Protein AF-A0A821MNT3-F1 (afdb_monomer)

Solvent-accessible surface area (backbone atoms only — not comparable to full-atom values): 6706 Å² total; per-residue (Å²): 140,71,98,73,73,57,66,66,57,50,53,52,23,52,52,40,39,50,49,23,50,52,48,40,51,52,44,51,54,49,43,52,55,51,53,55,55,41,69,76,42,65,96,55,47,67,69,54,51,50,45,45,52,48,25,43,53,24,40,48,51,22,25,53,23,41,37,53,42,30,74,51,79,59,78,89,49,51,69,61,38,53,51,27,50,52,48,25,53,54,24,43,53,50,20,52,52,36,47,53,50,52,50,62,65,47,47,71,73,51,61,84,49,85,71,61,65,62,65,56,60,78,74,107

Structure (mmCIF, N/CA/C/O backbone):
data_AF-A0A821MNT3-F1
#
_entry.id   AF-A0A821MNT3-F1
#
loop_
_atom_site.group_PDB
_atom_site.id
_atom_site.type_symbol
_atom_site.label_atom_id
_atom_site.label_alt_id
_atom_site.label_comp_id
_atom_site.label_asym_id
_atom_site.label_entity_id
_atom_site.label_seq_id
_atom_site.pdbx_PDB_ins_code
_atom_site.Cartn_x
_atom_site.Cartn_y
_atom_site.Cartn_z
_atom_site.occupancy
_atom_site.B_iso_or_equiv
_atom_site.auth_seq_id
_atom_site.auth_comp_id
_atom_site.auth_asym_id
_atom_site.auth_atom_id
_atom_site.pdbx_PDB_model_num
ATOM 1 N N . ARG A 1 1 ? 20.744 -7.584 -32.710 1.00 45.66 1 ARG A N 1
ATOM 2 C CA . ARG A 1 1 ? 19.318 -7.765 -33.072 1.00 45.66 1 ARG A CA 1
ATOM 3 C C . ARG A 1 1 ? 18.940 -9.194 -32.710 1.00 45.66 1 ARG A C 1
ATOM 5 O O . ARG A 1 1 ? 19.188 -10.084 -33.505 1.00 45.66 1 ARG A O 1
ATOM 12 N N . SER A 1 2 ? 18.429 -9.410 -31.502 1.00 42.59 2 SER A N 1
ATOM 13 C CA . SER A 1 2 ? 17.846 -10.679 -31.058 1.00 42.59 2 SER A CA 1
ATOM 14 C C . SER A 1 2 ? 16.357 -10.440 -30.857 1.00 42.59 2 SER A C 1
ATOM 16 O O . SER A 1 2 ? 15.916 -9.949 -29.827 1.00 42.59 2 SER A O 1
ATOM 18 N N . SER A 1 3 ? 15.563 -10.756 -31.873 1.00 49.53 3 SER A N 1
ATOM 19 C CA . SER A 1 3 ? 14.098 -10.682 -31.828 1.00 49.53 3 SER A CA 1
ATOM 20 C C . SER A 1 3 ? 13.469 -11.761 -30.919 1.00 49.53 3 SER A C 1
ATOM 22 O O . SER A 1 3 ? 12.325 -12.146 -31.136 1.00 49.53 3 SER A O 1
ATOM 24 N N . THR A 1 4 ? 14.214 -12.269 -29.931 1.00 51.06 4 THR A N 1
ATOM 25 C CA . THR A 1 4 ? 13.851 -13.408 -29.070 1.00 51.06 4 THR A CA 1
ATOM 26 C C . THR A 1 4 ? 13.715 -13.009 -27.592 1.00 51.06 4 THR A C 1
ATOM 28 O O . THR A 1 4 ? 13.149 -13.771 -26.822 1.00 51.06 4 THR A O 1
ATOM 31 N N . ASP A 1 5 ? 14.117 -11.792 -27.199 1.00 55.50 5 ASP A N 1
ATOM 32 C CA . ASP A 1 5 ? 14.096 -11.322 -25.794 1.00 55.50 5 ASP A CA 1
ATOM 33 C C . ASP A 1 5 ? 12.699 -10.858 -25.307 1.00 55.50 5 ASP A C 1
ATOM 35 O O . ASP A 1 5 ? 12.517 -10.375 -24.189 1.00 55.50 5 ASP A O 1
ATOM 39 N N . SER A 1 6 ? 11.687 -10.927 -26.176 1.00 64.81 6 SER A N 1
ATOM 40 C CA . SER A 1 6 ? 10.428 -10.191 -26.001 1.00 64.81 6 SER A CA 1
ATOM 41 C C . SER A 1 6 ? 9.233 -10.936 -25.377 1.00 64.81 6 SER A C 1
ATOM 43 O O . SER A 1 6 ? 8.430 -10.246 -24.743 1.00 64.81 6 SER A O 1
ATOM 45 N N . PRO A 1 7 ? 9.037 -12.270 -25.488 1.00 68.19 7 PRO A N 1
ATOM 46 C CA . PRO A 1 7 ? 7.824 -12.879 -24.935 1.00 68.19 7 PRO A CA 1
ATOM 47 C C . PRO A 1 7 ? 7.856 -12.946 -23.401 1.00 68.19 7 PRO A C 1
ATOM 49 O O . PRO A 1 7 ? 6.874 -12.597 -22.748 1.00 68.19 7 PRO A O 1
ATOM 52 N N . GLU A 1 8 ? 8.992 -13.323 -22.813 1.00 76.00 8 GLU A N 1
ATOM 53 C CA . GLU A 1 8 ? 9.134 -13.495 -21.361 1.00 76.00 8 GLU A CA 1
ATOM 54 C C . GLU A 1 8 ? 8.992 -12.176 -20.589 1.00 76.00 8 GLU A C 1
ATOM 56 O O . GLU A 1 8 ? 8.273 -12.111 -19.591 1.00 76.00 8 GLU A O 1
ATOM 61 N N . SER A 1 9 ? 9.584 -11.095 -21.104 1.00 77.25 9 SER A N 1
ATOM 62 C CA . SER A 1 9 ? 9.507 -9.765 -20.495 1.00 77.25 9 SER A CA 1
ATOM 63 C C . SER A 1 9 ? 8.080 -9.202 -20.511 1.00 77.25 9 SER A C 1
ATOM 65 O O . SER A 1 9 ? 7.665 -8.529 -19.565 1.00 77.25 9 SER A O 1
ATOM 67 N N . CYS A 1 10 ? 7.299 -9.499 -21.557 1.00 81.56 10 CYS A N 1
ATOM 68 C CA . CYS A 1 10 ? 5.903 -9.072 -21.659 1.00 81.56 10 CYS A CA 1
ATOM 69 C C . CYS A 1 10 ? 5.004 -9.830 -20.671 1.00 81.56 10 CYS A C 1
ATOM 71 O O . CYS A 1 10 ? 4.214 -9.212 -19.957 1.00 81.56 10 CYS A O 1
ATOM 73 N N . ILE A 1 11 ? 5.170 -11.152 -20.571 1.00 86.88 11 ILE A N 1
ATOM 74 C CA . ILE A 1 11 ? 4.423 -11.992 -19.623 1.00 86.88 11 ILE A CA 1
ATOM 75 C C . ILE A 1 11 ? 4.749 -11.586 -18.182 1.00 86.88 11 ILE A C 1
ATOM 77 O O . ILE A 1 11 ? 3.842 -11.405 -17.370 1.00 86.88 11 ILE A O 1
ATOM 81 N N . TYR A 1 12 ? 6.029 -11.360 -17.874 1.00 85.50 12 TYR A N 1
ATOM 82 C CA . TYR A 1 12 ? 6.456 -10.842 -16.576 1.00 85.50 12 TYR A CA 1
ATOM 83 C C . TYR A 1 12 ? 5.756 -9.519 -16.244 1.00 85.50 12 TYR A C 1
ATOM 85 O O . TYR A 1 12 ? 5.194 -9.359 -15.158 1.00 85.50 12 TYR A O 1
ATOM 93 N N . SER A 1 13 ? 5.720 -8.594 -17.207 1.00 88.50 13 SER A N 1
ATOM 94 C CA . SER A 1 13 ? 5.071 -7.301 -17.022 1.00 88.50 13 SER A CA 1
ATOM 95 C C . SER A 1 13 ? 3.565 -7.433 -16.740 1.00 88.50 13 SER A C 1
ATOM 97 O O . SER A 1 13 ? 3.001 -6.785 -15.850 1.00 88.50 13 SER A O 1
ATOM 99 N N . GLN A 1 14 ? 2.884 -8.322 -17.463 1.00 91.44 14 GLN A N 1
ATOM 100 C CA . GLN A 1 14 ? 1.460 -8.585 -17.255 1.00 91.44 14 GLN A CA 1
ATOM 101 C C . GLN A 1 14 ? 1.180 -9.150 -15.860 1.00 91.44 14 GLN A C 1
ATOM 103 O O . GLN A 1 14 ? 0.266 -8.672 -15.186 1.00 91.44 14 GLN A O 1
ATOM 108 N N . ILE A 1 15 ? 1.990 -10.104 -15.394 1.00 93.25 15 ILE A N 1
ATOM 109 C CA . ILE A 1 15 ? 1.834 -10.711 -14.065 1.00 93.25 15 ILE A CA 1
ATOM 110 C C . ILE A 1 15 ? 1.996 -9.657 -12.965 1.00 93.25 15 ILE A C 1
ATOM 112 O O . ILE A 1 15 ? 1.161 -9.588 -12.064 1.00 93.25 15 ILE A O 1
ATOM 116 N N . ILE A 1 16 ? 3.019 -8.800 -13.037 1.00 92.25 16 ILE A N 1
ATOM 117 C CA . ILE A 1 16 ? 3.244 -7.765 -12.016 1.00 92.25 16 ILE A CA 1
ATOM 118 C C . ILE A 1 16 ? 2.159 -6.683 -12.057 1.00 92.25 16 ILE A C 1
ATOM 120 O O . ILE A 1 16 ? 1.720 -6.220 -11.005 1.00 92.25 16 ILE A O 1
ATOM 124 N N . ASN A 1 17 ? 1.672 -6.299 -13.241 1.00 93.12 17 ASN A N 1
ATOM 125 C CA . ASN A 1 17 ? 0.551 -5.359 -13.345 1.00 93.12 17 ASN A CA 1
ATOM 126 C C . ASN A 1 17 ? -0.736 -5.951 -12.749 1.00 93.12 17 ASN A C 1
ATOM 128 O O . ASN A 1 17 ? -1.446 -5.264 -12.014 1.00 93.12 17 ASN A O 1
ATOM 132 N N . PHE A 1 18 ? -1.009 -7.235 -12.992 1.00 95.25 18 PHE A N 1
ATOM 133 C CA . PHE A 1 18 ? -2.133 -7.926 -12.366 1.00 95.25 18 PHE A CA 1
ATOM 134 C C . PHE A 1 18 ? -1.964 -8.023 -10.843 1.00 95.25 18 PHE A C 1
ATOM 136 O O . PHE A 1 18 ? -2.895 -7.724 -10.097 1.00 95.25 18 PHE A O 1
ATOM 143 N N . ALA A 1 19 ? -0.763 -8.353 -10.361 1.00 93.94 19 ALA A N 1
ATOM 144 C CA . ALA A 1 19 ? -0.452 -8.383 -8.934 1.00 93.94 19 ALA A CA 1
ATOM 145 C C . ALA A 1 19 ? -0.629 -7.005 -8.273 1.00 93.94 19 ALA A C 1
ATOM 147 O O . ALA A 1 19 ? -1.217 -6.914 -7.198 1.00 93.94 19 ALA A O 1
ATOM 148 N N . SER A 1 20 ? -0.195 -5.929 -8.934 1.00 93.88 20 SER A N 1
ATOM 149 C CA . SER A 1 20 ? -0.405 -4.549 -8.481 1.00 93.88 20 SER A CA 1
ATOM 150 C C . SER A 1 20 ? -1.896 -4.206 -8.363 1.00 93.88 20 SER A C 1
ATOM 152 O O . SER A 1 20 ? -2.328 -3.622 -7.365 1.00 93.88 20 SER A O 1
ATOM 154 N N . PHE A 1 21 ? -2.713 -4.639 -9.324 1.00 93.94 21 PHE A N 1
ATOM 155 C CA . PHE A 1 21 ? -4.161 -4.449 -9.270 1.00 93.94 21 PHE A CA 1
ATOM 156 C C . PHE A 1 21 ? -4.814 -5.219 -8.110 1.00 93.94 21 PHE A C 1
ATOM 158 O O . PHE A 1 21 ? -5.621 -4.661 -7.363 1.00 93.94 21 PHE A O 1
ATOM 165 N N . VAL A 1 22 ? -4.428 -6.481 -7.901 1.00 94.75 22 VAL A N 1
ATOM 166 C CA . VAL A 1 22 ? -4.904 -7.291 -6.767 1.00 94.75 22 VAL A CA 1
ATOM 167 C C . VAL A 1 22 ? -4.473 -6.679 -5.431 1.00 94.75 22 VAL A C 1
ATOM 169 O O . VAL A 1 22 ? -5.271 -6.619 -4.490 1.00 94.75 22 VAL A O 1
ATOM 172 N N . LEU A 1 23 ? -3.242 -6.169 -5.346 1.00 93.12 23 LEU A N 1
ATOM 173 C CA . LEU A 1 23 ? -2.731 -5.461 -4.176 1.00 93.12 23 LEU A CA 1
ATOM 174 C C . LEU A 1 23 ? -3.589 -4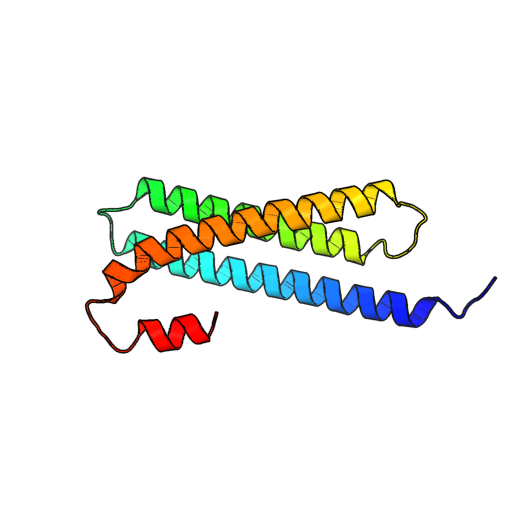.224 -3.872 1.00 93.12 23 LEU A C 1
ATOM 176 O O . LEU A 1 23 ? -4.053 -4.064 -2.742 1.00 93.12 23 LEU A O 1
ATOM 180 N N . PHE A 1 24 ? -3.883 -3.402 -4.884 1.00 93.50 24 PHE A N 1
ATOM 181 C CA . PHE A 1 24 ? -4.760 -2.236 -4.750 1.00 93.50 24 PHE A CA 1
ATOM 182 C C . PHE A 1 24 ? -6.153 -2.611 -4.219 1.00 93.50 24 PHE A C 1
ATOM 184 O O . PHE A 1 24 ? -6.635 -1.998 -3.262 1.00 93.50 24 PHE A O 1
ATOM 191 N N . ILE A 1 25 ? -6.781 -3.652 -4.779 1.00 94.38 25 ILE A N 1
ATOM 192 C CA . ILE A 1 25 ? -8.083 -4.151 -4.306 1.00 94.38 25 ILE A CA 1
ATOM 193 C C . ILE A 1 25 ? -7.997 -4.595 -2.842 1.00 94.38 25 ILE A C 1
ATOM 195 O O . ILE A 1 25 ? -8.860 -4.250 -2.032 1.00 94.38 25 ILE A O 1
ATOM 199 N N . THR A 1 26 ? -6.949 -5.333 -2.485 1.00 92.81 26 THR A N 1
ATOM 200 C CA . THR A 1 26 ? -6.749 -5.857 -1.128 1.00 92.81 26 THR A CA 1
ATOM 201 C C . THR A 1 26 ? -6.642 -4.721 -0.110 1.00 92.81 26 THR A C 1
ATOM 203 O O . THR A 1 26 ? -7.334 -4.731 0.913 1.00 92.81 26 THR A O 1
ATOM 206 N N . ILE A 1 27 ? -5.849 -3.693 -0.420 1.00 92.12 27 ILE A N 1
ATOM 207 C CA . ILE A 1 27 ? -5.695 -2.492 0.411 1.00 92.12 27 ILE A CA 1
ATOM 208 C C . ILE A 1 27 ? -7.021 -1.731 0.526 1.00 92.12 27 ILE A C 1
ATOM 210 O O . ILE A 1 27 ? -7.395 -1.314 1.625 1.00 92.12 27 ILE A O 1
ATOM 214 N N . TYR A 1 28 ? -7.770 -1.587 -0.571 1.00 92.81 28 TYR A N 1
ATOM 215 C CA . TYR A 1 28 ? -9.075 -0.922 -0.566 1.00 92.81 28 TYR A CA 1
ATOM 216 C C . TYR A 1 28 ? -10.087 -1.630 0.344 1.00 92.81 28 TYR A C 1
ATOM 218 O O . TYR A 1 28 ? -10.747 -0.992 1.172 1.00 92.81 28 TYR A O 1
ATOM 226 N N . ILE A 1 29 ? -10.187 -2.958 0.237 1.00 92.69 29 ILE A N 1
ATOM 227 C CA . ILE A 1 29 ? -11.075 -3.764 1.083 1.00 92.69 29 ILE A CA 1
ATOM 228 C C . ILE A 1 29 ? -10.683 -3.603 2.555 1.00 92.69 29 ILE A C 1
ATOM 230 O O . ILE A 1 29 ? -11.552 -3.372 3.400 1.00 92.69 29 ILE A O 1
ATOM 234 N N . ARG A 1 30 ? -9.385 -3.665 2.873 1.00 89.81 30 ARG A N 1
ATOM 235 C CA . ARG A 1 30 ? -8.882 -3.487 4.244 1.00 89.81 30 ARG A CA 1
ATOM 236 C C . ARG A 1 30 ? -9.201 -2.104 4.795 1.00 89.81 30 ARG A C 1
ATOM 238 O O . ARG A 1 30 ? -9.743 -2.010 5.896 1.00 89.81 30 ARG A O 1
ATOM 245 N N . TYR A 1 31 ? -8.965 -1.052 4.015 1.00 90.69 31 TYR A N 1
ATOM 246 C CA . TYR A 1 31 ? -9.299 0.322 4.389 1.00 90.69 31 TYR A CA 1
ATOM 247 C C . TYR A 1 31 ? -10.789 0.482 4.725 1.00 90.69 31 TYR A C 1
ATOM 249 O O . TYR A 1 31 ? -11.147 1.109 5.730 1.00 90.69 31 TYR A O 1
ATOM 257 N N . ARG A 1 32 ? -11.674 -0.120 3.918 1.00 90.06 32 ARG A N 1
ATOM 258 C CA . ARG A 1 32 ? -13.129 -0.110 4.143 1.00 90.06 32 ARG A CA 1
ATOM 259 C C . ARG A 1 32 ? -13.511 -0.855 5.421 1.00 90.06 32 ARG A C 1
ATOM 261 O O . ARG A 1 32 ? -14.263 -0.310 6.227 1.00 90.06 32 ARG A O 1
ATOM 268 N N . GLN A 1 33 ? -12.966 -2.053 5.633 1.00 89.38 33 GLN A N 1
ATOM 269 C CA . GLN A 1 33 ? -13.215 -2.857 6.836 1.00 89.38 33 GLN A CA 1
ATOM 270 C C . GLN A 1 33 ? -12.784 -2.120 8.113 1.00 89.38 33 GLN A C 1
ATOM 272 O O . GLN A 1 33 ? -13.527 -2.077 9.093 1.00 89.38 33 GLN A O 1
ATOM 277 N N . LEU A 1 34 ? -11.610 -1.487 8.085 1.00 87.19 34 LEU A N 1
ATOM 278 C CA . LEU A 1 34 ? -11.085 -0.678 9.186 1.00 87.19 34 LEU A CA 1
ATOM 279 C C . LEU A 1 34 ? -11.949 0.552 9.459 1.00 87.19 34 LEU A C 1
ATOM 281 O O . LEU A 1 34 ? -12.275 0.835 10.609 1.00 87.19 34 LEU A O 1
ATOM 285 N N . SER A 1 35 ? -12.381 1.249 8.408 1.00 88.88 35 SER A N 1
ATOM 286 C CA . SER A 1 35 ? -13.251 2.424 8.537 1.00 88.88 35 SER A CA 1
ATOM 287 C C . SER A 1 35 ? -14.592 2.076 9.189 1.00 88.88 35 SER A C 1
ATOM 289 O O . SER A 1 35 ? -15.080 2.818 10.040 1.00 88.88 35 SER A O 1
ATOM 291 N N . GLN A 1 36 ? -15.174 0.924 8.836 1.00 87.88 36 GLN A N 1
ATOM 292 C CA . GLN A 1 36 ? -16.395 0.417 9.470 1.00 87.88 36 GLN A CA 1
ATOM 293 C C . GLN A 1 36 ? -16.171 0.075 10.949 1.00 87.88 36 GLN A C 1
ATOM 295 O O . GLN A 1 36 ? -16.997 0.422 11.792 1.00 87.88 36 GLN A O 1
ATOM 300 N N . LEU A 1 37 ? -15.038 -0.548 11.285 1.00 83.69 37 LEU A N 1
ATOM 301 C CA . LEU A 1 37 ? -14.705 -0.903 12.665 1.00 83.69 37 LEU A CA 1
ATOM 302 C C . LEU A 1 37 ? -14.490 0.332 13.556 1.00 83.69 37 LEU A C 1
ATOM 304 O O . LEU A 1 37 ? -14.981 0.360 14.686 1.00 83.69 37 LEU A O 1
ATOM 308 N N . ILE A 1 38 ? -13.798 1.356 13.042 1.00 83.94 38 ILE A N 1
ATOM 309 C CA . ILE A 1 38 ? -13.570 2.633 13.740 1.00 83.94 38 ILE A CA 1
ATOM 310 C C . ILE A 1 38 ? -14.900 3.360 13.963 1.00 83.94 38 ILE A C 1
ATOM 312 O O . ILE A 1 38 ? -15.140 3.876 15.052 1.00 83.94 38 ILE A O 1
ATOM 316 N N . ARG A 1 39 ? -15.799 3.360 12.967 1.00 83.81 39 ARG A N 1
ATOM 317 C CA . ARG A 1 39 ? -17.132 3.972 13.091 1.00 83.81 39 ARG A CA 1
ATOM 318 C C . ARG A 1 39 ? -17.958 3.350 14.219 1.00 83.81 39 ARG A C 1
ATOM 320 O O . ARG A 1 39 ? -18.682 4.070 14.898 1.00 83.81 39 ARG A O 1
ATOM 327 N N . ASN A 1 40 ? -17.826 2.044 14.434 1.00 82.12 40 ASN A N 1
ATOM 328 C CA . ASN A 1 40 ? -18.538 1.334 15.496 1.00 82.12 40 ASN A CA 1
ATOM 329 C C . ASN A 1 40 ? -17.919 1.549 16.893 1.00 82.12 40 ASN A C 1
ATOM 331 O O . ASN A 1 40 ? -18.558 1.215 17.885 1.00 82.12 40 ASN A O 1
ATOM 335 N N . ASN A 1 41 ? -16.702 2.103 16.988 1.00 75.50 41 ASN A N 1
ATOM 336 C CA . ASN A 1 41 ? -15.960 2.283 18.243 1.00 75.50 41 ASN A CA 1
ATOM 337 C C . ASN A 1 41 ? -15.391 3.717 18.353 1.00 75.50 41 ASN A C 1
ATOM 339 O O . ASN A 1 41 ? -14.195 3.943 18.134 1.00 75.50 41 ASN A O 1
ATOM 343 N N . PRO A 1 42 ? -16.226 4.714 18.705 1.00 68.56 42 PRO A N 1
ATOM 344 C CA . PRO A 1 42 ? -15.873 6.136 18.631 1.00 68.56 42 PRO A CA 1
ATOM 345 C C . PRO A 1 42 ? -14.807 6.591 19.641 1.00 68.56 42 PRO A C 1
ATOM 347 O O . PRO A 1 42 ? -14.192 7.638 19.441 1.00 68.56 42 PRO A O 1
ATOM 350 N N . THR A 1 43 ? -14.526 5.804 20.685 1.00 68.12 43 THR A N 1
ATOM 351 C CA . THR A 1 43 ? -13.519 6.107 21.726 1.00 68.12 43 THR A CA 1
ATOM 352 C C . THR A 1 43 ? -12.096 6.265 21.180 1.00 68.12 43 THR A C 1
ATOM 354 O O . THR A 1 43 ? -11.233 6.835 21.840 1.00 68.12 43 THR A O 1
ATOM 357 N N . CYS A 1 44 ? -11.856 5.812 19.949 1.00 63.84 44 CYS A N 1
ATOM 358 C CA . CYS A 1 44 ? -10.555 5.794 19.289 1.00 63.84 44 CYS A CA 1
ATOM 359 C C . CYS A 1 44 ? -10.485 6.705 18.034 1.00 63.84 44 CYS A C 1
ATOM 361 O O . CYS A 1 44 ? -9.488 6.729 17.323 1.00 63.84 44 CYS A O 1
ATOM 363 N N . GLY A 1 45 ? -11.518 7.496 17.726 1.00 67.88 45 GLY A N 1
ATOM 364 C CA . GLY A 1 45 ? -11.826 7.934 16.351 1.00 67.88 45 GLY A CA 1
ATOM 365 C C . GLY A 1 45 ? -10.730 8.623 15.510 1.00 67.88 45 GLY A C 1
ATOM 366 O O . GLY A 1 45 ? -10.539 8.257 14.351 1.00 67.88 45 GLY A O 1
ATOM 367 N N . LYS A 1 46 ? -10.000 9.624 16.032 1.00 77.12 46 LYS A N 1
ATOM 368 C CA . LYS A 1 46 ? -9.158 10.495 15.171 1.00 77.12 46 LYS A CA 1
ATOM 369 C C . LYS A 1 46 ? -7.820 9.885 14.743 1.00 77.12 46 LYS A C 1
ATOM 371 O O . LYS A 1 46 ? -7.529 9.851 13.550 1.00 77.12 46 LYS A O 1
ATOM 376 N N . LYS A 1 47 ? -7.009 9.396 15.689 1.00 80.62 47 LYS A N 1
ATOM 377 C CA . LYS A 1 47 ? -5.667 8.851 15.383 1.00 80.62 47 LYS A CA 1
ATOM 378 C C . LYS A 1 47 ? -5.751 7.621 14.472 1.00 80.62 47 LYS A C 1
ATOM 380 O O . LYS A 1 47 ? -4.969 7.475 13.545 1.00 80.62 47 LYS A O 1
ATOM 385 N N . TYR A 1 48 ? -6.768 6.793 14.680 1.00 83.69 48 TYR A N 1
ATOM 386 C CA . TYR A 1 48 ? -6.971 5.547 13.950 1.00 83.69 48 TYR A CA 1
ATOM 387 C C . TYR A 1 48 ? -7.418 5.804 12.512 1.00 83.69 48 TYR A C 1
ATOM 389 O O . TYR A 1 48 ? -6.948 5.143 11.590 1.00 83.69 48 TYR A O 1
ATOM 397 N N . SER A 1 49 ? -8.274 6.811 12.304 1.00 86.38 49 SER A N 1
ATOM 398 C CA . SER A 1 49 ? -8.663 7.238 10.960 1.00 86.38 49 SER A CA 1
ATOM 399 C C . SER A 1 49 ? -7.473 7.793 10.173 1.00 86.38 49 SER A C 1
ATOM 401 O O . SER A 1 49 ? -7.370 7.529 8.977 1.00 86.38 49 SER A O 1
ATOM 403 N N . GLN A 1 50 ? -6.564 8.525 10.830 1.00 89.44 50 GLN A N 1
ATOM 404 C CA . GLN A 1 50 ? -5.344 9.035 10.196 1.00 89.44 50 GLN A CA 1
ATOM 405 C C . GLN A 1 50 ? -4.389 7.899 9.813 1.00 89.44 50 GLN A C 1
ATOM 407 O O . GLN A 1 50 ? -3.933 7.857 8.675 1.00 89.44 50 GLN A O 1
ATOM 412 N N . THR A 1 51 ? -4.139 6.941 10.712 1.00 89.75 51 THR A N 1
ATOM 413 C CA . THR A 1 51 ? -3.292 5.775 10.406 1.00 89.75 51 THR A CA 1
ATOM 414 C C . THR A 1 51 ? -3.895 4.900 9.306 1.00 89.75 51 THR A C 1
ATOM 416 O O . THR A 1 51 ? -3.167 4.434 8.437 1.00 89.75 51 THR A O 1
ATOM 419 N N . ASN A 1 52 ? -5.220 4.714 9.285 1.00 91.25 52 ASN A N 1
ATOM 420 C CA . ASN A 1 52 ? -5.899 3.972 8.219 1.00 91.25 52 ASN A CA 1
ATOM 421 C C . ASN A 1 52 ? -5.772 4.674 6.855 1.00 91.25 52 ASN A C 1
ATOM 423 O O . ASN A 1 52 ? -5.525 4.030 5.838 1.00 91.25 52 ASN A O 1
ATOM 427 N N . PHE A 1 53 ? -5.903 6.002 6.827 1.00 92.12 53 PHE A N 1
ATOM 428 C CA . PHE A 1 53 ? -5.684 6.777 5.607 1.00 92.12 53 PHE A CA 1
ATOM 429 C C . PHE A 1 53 ? -4.222 6.714 5.142 1.00 92.12 53 PHE A C 1
ATOM 431 O O . PHE A 1 53 ? -3.969 6.545 3.952 1.00 92.12 53 PHE A O 1
ATOM 438 N N . LEU A 1 54 ? -3.264 6.775 6.072 1.00 93.50 54 LEU A N 1
ATOM 439 C CA . LEU A 1 54 ? -1.841 6.636 5.762 1.00 93.50 54 LEU A CA 1
ATOM 440 C C . LEU A 1 54 ? -1.517 5.247 5.192 1.00 93.50 54 LEU A C 1
ATOM 442 O O . LEU A 1 54 ? -0.841 5.159 4.173 1.00 93.50 54 LEU A O 1
ATOM 446 N N . PHE A 1 55 ? -2.063 4.180 5.785 1.00 93.31 55 PHE A N 1
ATOM 447 C CA . PHE A 1 55 ? -1.958 2.816 5.257 1.00 93.31 55 PHE A CA 1
ATOM 448 C C . PHE A 1 55 ? -2.463 2.730 3.810 1.00 93.31 55 PHE A C 1
ATOM 450 O O . PHE A 1 55 ? -1.769 2.203 2.941 1.00 93.31 55 PHE A O 1
ATOM 457 N N . PHE A 1 56 ? -3.642 3.296 3.538 1.00 93.38 56 PHE A N 1
ATOM 458 C CA . PHE A 1 56 ? -4.220 3.327 2.196 1.00 93.38 56 PHE A CA 1
ATOM 459 C C . PHE A 1 56 ? -3.327 4.082 1.204 1.00 93.38 56 PHE A C 1
ATOM 461 O O . PHE A 1 56 ? -3.058 3.585 0.113 1.00 93.38 56 PHE A O 1
ATOM 468 N N . PHE A 1 57 ? -2.814 5.249 1.598 1.00 95.00 57 PHE A N 1
ATOM 469 C CA . PHE A 1 57 ? -1.945 6.062 0.752 1.00 95.00 57 PHE A CA 1
ATOM 470 C C . PHE A 1 57 ? -0.607 5.371 0.445 1.00 95.00 57 PHE A C 1
ATOM 472 O O . PHE A 1 57 ? -0.196 5.307 -0.718 1.00 95.00 57 PHE A O 1
ATOM 479 N N . CYS A 1 58 ? 0.051 4.799 1.460 1.00 94.12 58 CYS A N 1
ATOM 480 C CA . CYS A 1 58 ? 1.271 4.011 1.280 1.00 94.12 58 CYS A CA 1
ATOM 481 C C . CYS A 1 58 ? 1.016 2.809 0.364 1.00 94.12 58 CYS A C 1
ATOM 483 O O . CYS A 1 58 ? 1.776 2.579 -0.572 1.00 94.12 58 CYS A O 1
ATOM 485 N N . GLY A 1 59 ? -0.091 2.097 0.573 1.00 93.06 59 GLY A N 1
ATOM 486 C CA . GLY A 1 59 ? -0.460 0.946 -0.238 1.00 93.06 59 GLY A CA 1
ATOM 487 C C . GLY A 1 59 ? -0.714 1.283 -1.715 1.00 93.06 59 GLY A C 1
ATOM 488 O O . GLY A 1 59 ? -0.218 0.581 -2.596 1.00 93.06 59 GLY A O 1
ATOM 489 N N . ILE A 1 60 ? -1.425 2.379 -2.010 1.00 94.69 60 ILE A N 1
ATOM 490 C CA . ILE A 1 60 ? -1.612 2.853 -3.395 1.00 94.69 60 ILE A CA 1
ATOM 491 C C . ILE A 1 60 ? -0.270 3.207 -4.030 1.00 94.69 60 ILE A C 1
ATOM 493 O O . ILE A 1 60 ? -0.014 2.842 -5.176 1.00 94.69 60 ILE A O 1
ATOM 497 N N . THR A 1 61 ? 0.591 3.899 -3.283 1.00 94.88 61 THR A N 1
ATOM 498 C CA . THR A 1 61 ? 1.915 4.311 -3.762 1.00 94.88 61 THR A CA 1
ATOM 499 C C . THR A 1 61 ? 2.776 3.097 -4.123 1.00 94.88 61 THR A C 1
ATOM 501 O O . THR A 1 61 ? 3.450 3.102 -5.158 1.00 94.88 61 THR A O 1
ATOM 504 N N . THR A 1 62 ? 2.700 2.024 -3.329 1.00 94.88 62 THR A N 1
ATOM 505 C CA . THR A 1 62 ? 3.340 0.736 -3.628 1.00 94.88 62 THR A CA 1
ATOM 506 C C . THR A 1 62 ? 2.791 0.109 -4.908 1.00 94.88 62 THR A C 1
ATOM 508 O O . THR A 1 62 ? 3.572 -0.256 -5.786 1.00 94.88 62 THR A O 1
ATOM 511 N N . ALA A 1 63 ? 1.465 0.010 -5.054 1.00 94.25 63 ALA A N 1
ATOM 512 C CA . ALA A 1 63 ? 0.843 -0.575 -6.244 1.00 94.25 63 ALA A CA 1
ATOM 513 C C . ALA A 1 63 ? 1.219 0.203 -7.520 1.00 94.25 63 ALA A C 1
ATOM 515 O O . ALA A 1 63 ? 1.632 -0.385 -8.524 1.00 94.25 63 ALA A O 1
ATOM 516 N N . PHE A 1 64 ? 1.165 1.534 -7.462 1.00 93.75 64 PHE A N 1
ATOM 517 C CA . PHE A 1 64 ? 1.552 2.397 -8.574 1.00 93.75 64 PHE A CA 1
ATOM 518 C C . PHE A 1 64 ? 3.022 2.202 -8.967 1.00 93.75 64 PHE A C 1
ATOM 520 O O . PHE A 1 64 ? 3.340 2.019 -10.142 1.00 93.75 64 PHE A O 1
ATOM 527 N N . SER A 1 65 ? 3.917 2.149 -7.980 1.00 92.62 65 SER A N 1
ATOM 528 C CA . SER A 1 65 ? 5.349 1.962 -8.225 1.00 92.62 65 SER A CA 1
ATOM 529 C C . SER A 1 65 ? 5.670 0.570 -8.781 1.00 92.62 65 SER A C 1
ATOM 531 O O . SER A 1 65 ? 6.502 0.459 -9.681 1.00 92.62 65 SER A O 1
ATOM 533 N N . MET A 1 66 ? 4.953 -0.478 -8.354 1.00 91.50 66 MET A N 1
ATOM 534 C CA . MET A 1 66 ? 5.041 -1.811 -8.968 1.00 91.50 66 MET A CA 1
ATOM 535 C C . MET A 1 66 ? 4.639 -1.804 -10.447 1.00 91.50 66 MET A C 1
ATOM 537 O O . MET A 1 66 ? 5.304 -2.448 -11.258 1.00 91.50 66 MET A O 1
ATOM 541 N N . SER A 1 67 ? 3.600 -1.052 -10.824 1.00 91.81 67 SER A N 1
ATOM 542 C CA . SER A 1 67 ? 3.220 -0.918 -12.235 1.00 91.81 67 SER A CA 1
ATOM 543 C C . SER A 1 67 ? 4.309 -0.203 -13.045 1.00 91.81 67 SER A C 1
ATOM 545 O O . SER A 1 67 ? 4.625 -0.621 -14.157 1.00 91.81 67 SER A O 1
ATOM 547 N N . ILE A 1 68 ? 4.974 0.811 -12.478 1.00 89.69 68 ILE A N 1
ATOM 548 C CA . ILE A 1 68 ? 6.115 1.474 -13.136 1.00 89.69 68 ILE A CA 1
ATOM 549 C C . ILE A 1 68 ? 7.278 0.495 -13.350 1.00 89.69 68 ILE A C 1
ATOM 551 O O . ILE A 1 68 ? 7.789 0.399 -14.465 1.00 89.69 68 ILE A O 1
ATOM 555 N N . ILE A 1 69 ? 7.677 -0.261 -12.319 1.00 89.44 69 ILE A N 1
ATOM 556 C CA . ILE A 1 69 ? 8.753 -1.268 -12.419 1.00 89.44 69 ILE A CA 1
ATOM 557 C C . ILE A 1 69 ? 8.433 -2.289 -13.516 1.00 89.44 69 ILE A C 1
ATOM 559 O O . ILE A 1 69 ? 9.312 -2.675 -14.285 1.00 89.44 69 ILE A O 1
ATOM 563 N N . SER A 1 70 ? 7.166 -2.692 -13.594 1.00 88.31 70 SER A N 1
ATOM 564 C CA . SER A 1 70 ? 6.665 -3.665 -14.556 1.00 88.31 70 SER A CA 1
ATOM 565 C C . SER A 1 70 ? 6.746 -3.197 -16.011 1.00 88.31 70 SER A C 1
ATOM 567 O O . SER A 1 70 ? 7.064 -3.984 -16.902 1.00 88.31 70 SER A O 1
ATOM 569 N N . ASN A 1 71 ? 6.447 -1.924 -16.274 1.00 84.94 71 ASN A N 1
ATOM 570 C CA . ASN A 1 71 ? 6.387 -1.381 -17.634 1.00 84.94 71 ASN A CA 1
ATOM 571 C C . ASN A 1 71 ? 7.772 -1.052 -18.223 1.00 84.94 71 ASN A C 1
ATOM 573 O O . ASN A 1 71 ? 7.901 -0.930 -19.439 1.00 84.94 71 ASN A O 1
ATOM 577 N N . PHE A 1 72 ? 8.821 -0.958 -17.395 1.00 81.00 72 PHE A N 1
ATOM 578 C CA . PHE A 1 72 ? 10.189 -0.661 -17.841 1.00 81.00 72 PHE A CA 1
ATOM 579 C C . PHE A 1 72 ? 11.201 -1.759 -17.448 1.00 81.00 72 PHE A C 1
ATOM 581 O O . PHE A 1 72 ? 12.127 -1.503 -16.670 1.00 81.00 72 PHE A O 1
ATOM 588 N N . PRO A 1 73 ? 11.070 -2.989 -17.989 1.00 63.88 73 PRO A N 1
ATOM 589 C CA . PRO A 1 73 ? 11.947 -4.105 -17.631 1.00 63.88 73 PRO A CA 1
ATOM 590 C C . PRO A 1 73 ? 13.381 -3.966 -18.183 1.00 63.88 73 PRO A C 1
ATOM 592 O O . PRO A 1 73 ? 14.322 -4.448 -17.549 1.00 63.88 73 PRO A O 1
ATOM 595 N N . HIS A 1 74 ? 13.585 -3.267 -19.311 1.00 60.88 74 HIS A N 1
ATOM 596 C CA . HIS A 1 74 ? 14.902 -3.126 -19.951 1.00 60.88 74 HIS A CA 1
ATOM 597 C C . HIS A 1 74 ? 15.699 -1.899 -19.472 1.00 60.88 74 HIS A C 1
ATOM 599 O O . HIS A 1 74 ? 15.156 -0.818 -19.250 1.00 60.88 74 HIS A O 1
ATOM 605 N N . ALA A 1 75 ? 17.025 -2.063 -19.392 1.00 55.78 75 ALA A N 1
ATOM 606 C CA . ALA A 1 75 ? 18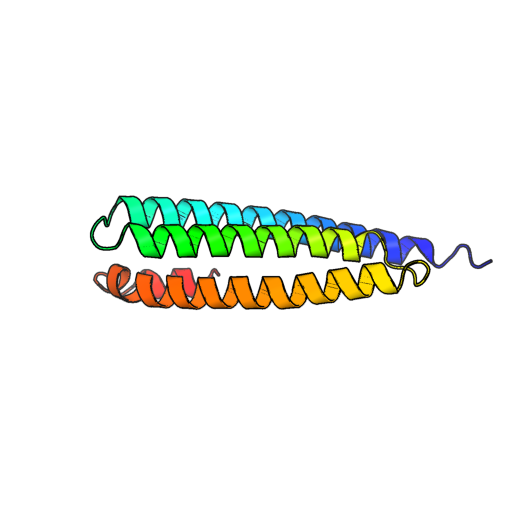.027 -1.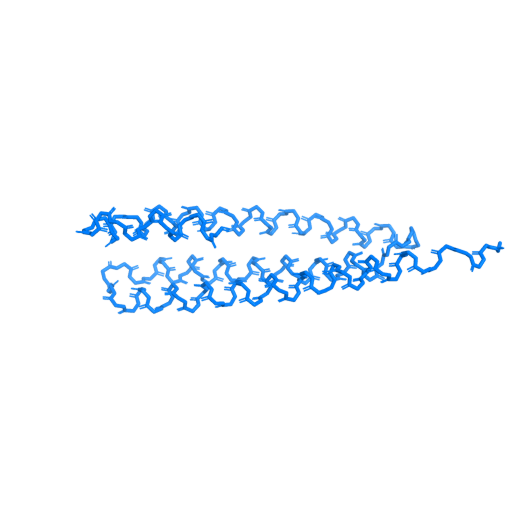123 -18.869 1.00 55.78 75 ALA A CA 1
ATOM 607 C C . ALA A 1 75 ? 18.080 0.282 -19.518 1.00 55.78 75 ALA A C 1
ATOM 609 O O . ALA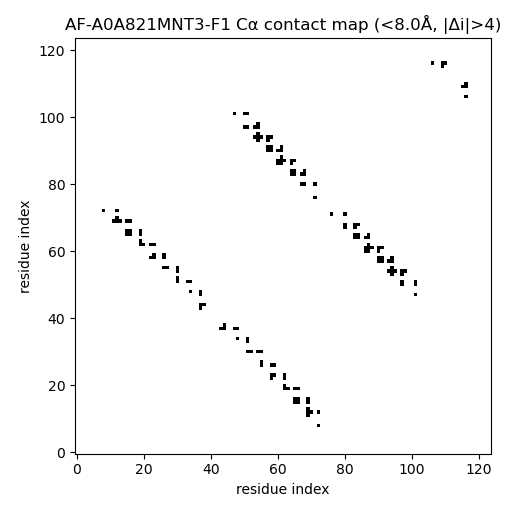 A 1 75 ? 18.888 1.108 -19.100 1.00 55.78 75 ALA A O 1
ATOM 610 N N . ASN A 1 76 ? 17.216 0.586 -20.491 1.00 57.12 76 ASN A N 1
ATOM 611 C CA . ASN A 1 76 ? 17.197 1.862 -21.207 1.00 57.12 76 ASN A CA 1
ATOM 612 C C . ASN A 1 76 ? 16.796 3.056 -20.311 1.00 57.12 76 ASN A C 1
ATOM 614 O O . ASN A 1 76 ? 17.148 4.191 -20.610 1.00 57.12 76 ASN A O 1
ATOM 618 N N . VAL A 1 77 ? 16.103 2.805 -19.188 1.00 67.69 77 VAL A N 1
ATOM 619 C CA . VAL A 1 77 ? 15.762 3.813 -18.159 1.00 67.69 77 VAL A CA 1
ATOM 620 C C . VAL A 1 77 ? 16.119 3.338 -16.744 1.00 67.69 77 VAL A C 1
ATOM 622 O O . VAL A 1 77 ? 15.317 3.410 -15.812 1.00 67.69 77 VAL A O 1
ATOM 625 N N . PHE A 1 78 ? 17.355 2.860 -16.562 1.00 77.31 78 PHE A N 1
ATOM 626 C CA . PHE A 1 78 ? 17.897 2.462 -15.253 1.00 77.31 78 PHE A CA 1
ATOM 627 C C . PHE A 1 78 ? 17.555 3.418 -14.084 1.00 77.31 78 PHE A C 1
ATOM 629 O O . PHE A 1 78 ? 17.094 2.912 -13.056 1.00 77.31 78 PHE A O 1
ATOM 636 N N . PRO A 1 79 ? 17.688 4.760 -14.202 1.00 83.19 79 PRO A N 1
ATOM 637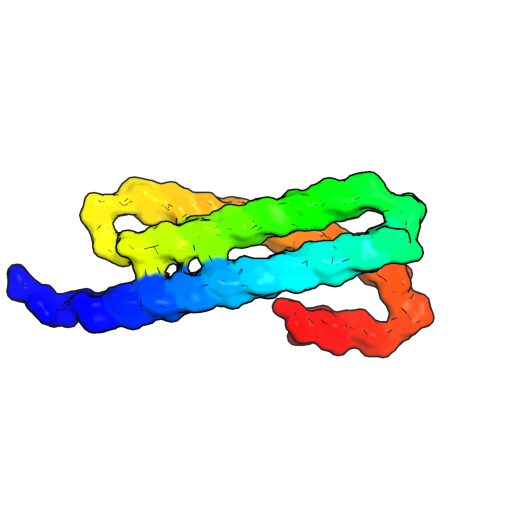 C CA . PRO A 1 79 ? 17.367 5.665 -13.094 1.00 83.19 79 PRO A CA 1
ATOM 638 C C . PRO A 1 79 ? 15.886 5.641 -12.690 1.00 83.19 79 PRO A C 1
ATOM 640 O O . PRO A 1 79 ? 15.580 5.678 -11.500 1.00 83.19 79 PRO A O 1
ATOM 643 N N . VAL A 1 80 ? 14.963 5.518 -13.651 1.00 86.12 80 VAL A N 1
ATOM 644 C CA . VAL A 1 80 ? 13.515 5.478 -13.376 1.00 86.12 80 VAL A CA 1
ATOM 645 C C . VAL A 1 80 ? 13.152 4.209 -12.616 1.00 86.12 80 VAL A C 1
ATOM 647 O O . VAL A 1 80 ? 12.432 4.263 -11.620 1.00 86.12 80 VAL A O 1
ATOM 650 N N . ARG A 1 81 ? 13.693 3.063 -13.045 1.00 84.62 81 ARG A N 1
ATOM 651 C CA . ARG A 1 81 ? 13.455 1.781 -12.376 1.00 84.62 81 ARG A CA 1
ATOM 652 C C . ARG A 1 81 ? 14.014 1.783 -10.957 1.00 84.62 81 ARG A C 1
ATOM 654 O O . ARG A 1 81 ? 13.329 1.351 -10.039 1.00 84.62 81 ARG A O 1
ATOM 661 N N . LEU A 1 82 ? 15.233 2.292 -10.772 1.00 89.06 82 LEU A N 1
ATOM 662 C CA . LEU A 1 82 ? 15.865 2.393 -9.457 1.00 89.06 82 LEU A CA 1
ATOM 663 C C . LEU A 1 82 ? 15.010 3.243 -8.504 1.00 89.06 82 LEU A C 1
ATOM 665 O O . LEU A 1 82 ? 14.705 2.814 -7.393 1.00 89.06 82 LEU A O 1
ATOM 669 N N . PHE A 1 83 ? 14.558 4.408 -8.971 1.00 91.69 83 PHE A N 1
ATOM 670 C CA . PHE A 1 83 ? 13.676 5.298 -8.221 1.00 91.69 83 PHE A CA 1
ATOM 671 C C . PHE A 1 83 ? 12.349 4.622 -7.847 1.00 91.69 83 PHE A C 1
ATOM 673 O O . PHE A 1 83 ? 11.951 4.645 -6.683 1.00 91.69 83 PHE A O 1
ATOM 680 N N . ALA A 1 84 ? 11.701 3.942 -8.797 1.00 91.00 84 ALA A N 1
ATOM 681 C CA . ALA A 1 84 ? 10.464 3.207 -8.545 1.00 91.00 84 ALA A CA 1
ATOM 682 C C . ALA A 1 84 ? 10.656 2.055 -7.539 1.00 91.00 84 ALA A C 1
ATOM 684 O O . ALA A 1 84 ? 9.798 1.838 -6.682 1.00 91.00 84 ALA A O 1
ATOM 685 N N . THR A 1 85 ? 11.791 1.351 -7.576 1.00 91.75 85 THR A N 1
ATOM 686 C CA . THR A 1 85 ? 12.132 0.314 -6.588 1.00 91.75 85 THR A CA 1
ATOM 687 C C . THR A 1 85 ? 12.317 0.904 -5.193 1.00 91.75 85 THR A C 1
ATOM 689 O O . THR A 1 85 ? 11.778 0.356 -4.230 1.00 91.75 85 THR A O 1
ATOM 692 N N . TYR A 1 86 ? 13.009 2.040 -5.064 1.00 94.88 86 TYR A N 1
ATOM 693 C CA . TYR A 1 86 ? 13.143 2.729 -3.777 1.00 94.88 86 TYR A CA 1
ATOM 694 C C . TYR A 1 86 ? 11.789 3.173 -3.218 1.00 94.88 86 TYR A C 1
ATOM 696 O O . TYR A 1 86 ? 11.521 2.959 -2.033 1.00 94.88 86 TYR A O 1
ATOM 704 N N . ILE A 1 87 ? 10.907 3.727 -4.056 1.00 94.75 87 ILE A N 1
ATOM 705 C CA . ILE A 1 87 ? 9.545 4.081 -3.632 1.00 94.75 87 ILE A CA 1
ATOM 706 C C . ILE A 1 87 ? 8.781 2.830 -3.201 1.00 94.75 87 ILE A C 1
ATOM 708 O O . ILE A 1 87 ? 8.175 2.825 -2.137 1.00 94.75 87 ILE A O 1
ATOM 712 N N . THR A 1 88 ? 8.847 1.751 -3.981 1.00 94.81 88 THR A N 1
ATOM 713 C CA . THR A 1 88 ? 8.149 0.497 -3.666 1.00 94.81 88 THR A CA 1
ATOM 714 C C . THR A 1 88 ? 8.595 -0.054 -2.316 1.00 94.81 88 THR A C 1
ATOM 716 O O . THR A 1 88 ? 7.750 -0.403 -1.496 1.00 94.81 88 THR A O 1
ATOM 719 N N . PHE A 1 89 ? 9.901 -0.096 -2.043 1.00 94.31 89 PHE A N 1
ATOM 720 C CA . PHE A 1 89 ? 10.425 -0.605 -0.777 1.00 94.31 89 PHE A CA 1
ATOM 721 C C . PHE A 1 89 ? 10.016 0.279 0.405 1.00 94.31 89 PHE A C 1
ATOM 723 O O . PHE A 1 89 ? 9.463 -0.211 1.389 1.00 94.31 89 PHE A O 1
ATOM 730 N N . THR A 1 90 ? 10.221 1.591 0.292 1.00 95.31 90 THR A N 1
ATOM 731 C CA . THR A 1 90 ? 9.909 2.539 1.373 1.00 95.31 90 THR A CA 1
ATOM 732 C C . THR A 1 90 ? 8.409 2.617 1.663 1.00 95.31 90 THR A C 1
ATOM 734 O O . THR A 1 90 ? 8.007 2.540 2.825 1.00 95.31 90 THR A O 1
ATOM 737 N N . ALA A 1 91 ? 7.566 2.687 0.630 1.00 93.62 91 ALA A N 1
ATOM 738 C CA . ALA A 1 91 ? 6.114 2.694 0.775 1.00 93.62 91 ALA A CA 1
ATOM 739 C C . ALA A 1 91 ? 5.584 1.364 1.331 1.00 93.62 91 ALA A C 1
ATOM 741 O O . ALA A 1 91 ? 4.700 1.377 2.187 1.00 93.62 91 ALA A O 1
ATOM 742 N N . SER A 1 92 ? 6.162 0.225 0.928 1.00 93.81 92 SER A N 1
ATOM 743 C CA . SER A 1 92 ? 5.787 -1.090 1.471 1.00 93.81 92 SER A CA 1
ATOM 744 C C . SER A 1 92 ? 6.123 -1.210 2.952 1.00 93.81 92 SER A C 1
ATOM 746 O O . SER A 1 92 ? 5.274 -1.627 3.734 1.00 93.81 92 SER A O 1
ATOM 748 N N . VAL A 1 93 ? 7.321 -0.789 3.368 1.00 95.06 93 VAL A N 1
ATOM 749 C CA . VAL A 1 93 ? 7.700 -0.767 4.790 1.00 95.06 93 VAL A CA 1
ATOM 750 C C . VAL A 1 93 ? 6.764 0.149 5.585 1.00 95.06 93 VAL A C 1
ATOM 752 O O . VAL A 1 93 ? 6.303 -0.232 6.659 1.00 95.06 93 VAL A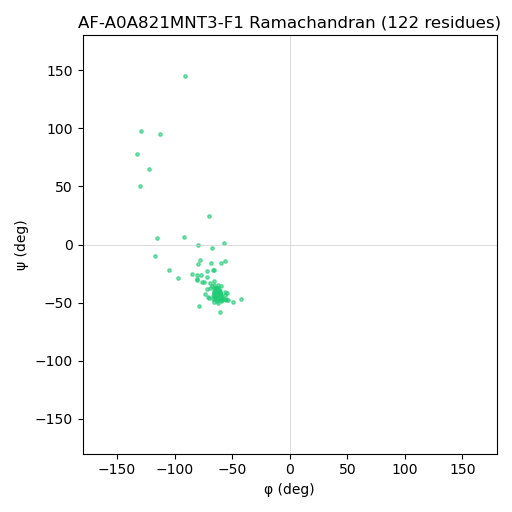 O 1
ATOM 755 N N . GLY A 1 94 ? 6.417 1.321 5.042 1.00 92.31 94 GLY A N 1
ATOM 756 C CA . GLY A 1 94 ? 5.451 2.234 5.658 1.00 92.31 94 GLY A CA 1
ATOM 757 C C . GLY A 1 94 ? 4.054 1.624 5.809 1.00 92.31 94 GLY A C 1
ATOM 758 O O . GLY A 1 94 ? 3.448 1.731 6.877 1.00 92.31 94 GLY A O 1
ATOM 759 N N . ALA A 1 95 ? 3.560 0.934 4.778 1.00 91.38 95 ALA A N 1
ATOM 760 C CA . ALA A 1 95 ? 2.277 0.236 4.817 1.00 91.38 95 ALA A CA 1
ATOM 761 C C . ALA A 1 95 ? 2.280 -0.890 5.863 1.00 91.38 95 ALA A C 1
ATOM 763 O O . ALA A 1 95 ? 1.376 -0.938 6.696 1.00 91.38 95 ALA A O 1
ATOM 764 N N . LEU A 1 96 ? 3.327 -1.724 5.894 1.00 91.94 96 LEU A N 1
ATOM 765 C CA . LEU A 1 96 ? 3.484 -2.794 6.887 1.00 91.94 96 LEU A CA 1
ATOM 766 C C . LEU A 1 96 ? 3.553 -2.241 8.311 1.00 91.94 96 LEU A C 1
ATOM 768 O O . LEU A 1 96 ? 2.925 -2.779 9.218 1.00 91.94 96 LEU A O 1
ATOM 772 N N . TYR A 1 97 ? 4.271 -1.138 8.522 1.00 91.88 97 TYR A N 1
ATOM 773 C CA . TYR A 1 97 ? 4.331 -0.489 9.828 1.00 91.88 97 TYR A CA 1
ATOM 774 C C . TYR A 1 97 ? 2.951 0.017 10.273 1.00 91.88 97 TYR A C 1
ATOM 776 O O . TYR A 1 97 ? 2.526 -0.242 11.401 1.00 91.88 97 TYR A O 1
ATOM 784 N N . CYS A 1 98 ? 2.211 0.680 9.378 1.00 89.38 98 CYS A N 1
ATOM 785 C CA . CYS A 1 98 ? 0.847 1.126 9.664 1.00 89.38 98 CYS A CA 1
ATOM 786 C C . CYS A 1 98 ? -0.089 -0.054 9.954 1.00 89.38 98 CYS A C 1
ATOM 788 O O . CYS A 1 98 ? -0.902 0.022 10.874 1.00 89.38 98 CYS A O 1
ATOM 790 N N . GLU A 1 99 ? 0.041 -1.151 9.211 1.00 89.00 99 GLU A N 1
ATOM 791 C CA . GLU A 1 99 ? -0.730 -2.372 9.429 1.00 89.00 99 GLU A CA 1
ATOM 792 C C . GLU A 1 99 ? -0.412 -3.012 10.784 1.00 89.00 99 GLU A C 1
ATOM 794 O O . GLU A 1 99 ? -1.329 -3.380 11.517 1.00 89.00 99 GLU A O 1
ATOM 799 N N . MET A 1 100 ? 0.864 -3.078 11.170 1.00 88.88 100 MET A N 1
ATOM 800 C CA . MET A 1 100 ? 1.292 -3.591 12.475 1.00 88.88 100 MET A CA 1
ATOM 801 C C . MET A 1 100 ? 0.708 -2.773 13.626 1.00 88.88 100 MET A C 1
ATOM 803 O O . MET A 1 100 ? 0.221 -3.354 14.601 1.00 88.88 100 MET A O 1
ATOM 807 N N . LEU A 1 101 ? 0.702 -1.441 13.494 1.00 88.38 101 LEU A N 1
ATOM 808 C CA . LEU A 1 101 ? 0.035 -0.554 14.442 1.00 88.38 101 LEU A CA 1
ATOM 809 C C . LEU A 1 101 ? -1.464 -0.855 14.484 1.00 88.38 101 LEU A C 1
ATOM 811 O O . LEU A 1 101 ? -1.988 -1.208 15.532 1.00 88.38 101 LEU A O 1
ATOM 815 N N . LEU A 1 102 ? -2.172 -0.775 13.358 1.00 85.44 102 LEU A N 1
ATOM 816 C CA . LEU A 1 102 ? -3.618 -1.026 13.313 1.00 85.44 102 LEU A CA 1
ATOM 817 C C . LEU A 1 102 ? -3.972 -2.400 13.901 1.00 85.44 102 LEU A C 1
ATOM 819 O O . LEU A 1 102 ? -4.900 -2.512 14.698 1.00 85.44 102 LEU A O 1
ATOM 823 N N . SER A 1 103 ? -3.191 -3.431 13.586 1.00 86.00 103 SER A N 1
ATOM 824 C CA . SER A 1 103 ? -3.351 -4.784 14.113 1.00 86.00 103 SER A CA 1
ATOM 825 C C . SER A 1 103 ? -3.143 -4.849 15.629 1.00 86.00 103 SER A C 1
ATOM 827 O O . SER A 1 103 ? -3.936 -5.480 16.332 1.00 86.00 103 SER A O 1
ATOM 829 N N . SER A 1 104 ? -2.127 -4.173 16.181 1.00 84.25 104 SER A N 1
ATOM 830 C CA . SER A 1 104 ? -1.932 -4.105 17.638 1.00 84.25 104 SER A CA 1
ATOM 831 C C . SER A 1 104 ? -3.095 -3.413 18.344 1.00 84.25 104 SER A C 1
ATOM 833 O O . SER A 1 104 ? -3.531 -3.898 19.386 1.00 84.25 104 SER A O 1
ATOM 835 N N . TRP A 1 105 ? -3.671 -2.374 17.740 1.00 79.00 105 TRP A N 1
ATOM 836 C CA . TRP A 1 105 ? -4.816 -1.664 18.302 1.00 79.00 105 TRP A CA 1
ATOM 837 C C . TRP A 1 105 ? -6.145 -2.423 18.193 1.00 79.00 105 TRP A C 1
ATOM 839 O O . TRP A 1 105 ? -6.997 -2.301 19.068 1.00 79.00 105 TRP A O 1
ATOM 849 N N . ILE A 1 106 ? -6.345 -3.217 17.140 1.00 77.06 106 ILE A N 1
ATOM 850 C CA . ILE A 1 106 ? -7.592 -3.968 16.908 1.00 77.06 106 ILE A CA 1
ATOM 851 C C . ILE A 1 106 ? -7.651 -5.254 17.739 1.00 77.06 106 ILE A C 1
ATOM 853 O O . ILE A 1 106 ? -8.736 -5.691 18.129 1.00 77.06 106 ILE A O 1
ATOM 857 N N . ARG A 1 107 ? -6.497 -5.855 18.051 1.00 74.62 107 ARG A N 1
ATOM 858 C CA . ARG A 1 107 ? -6.387 -7.051 18.903 1.00 74.62 107 ARG A CA 1
ATOM 859 C C . ARG A 1 107 ? -7.168 -6.956 20.230 1.00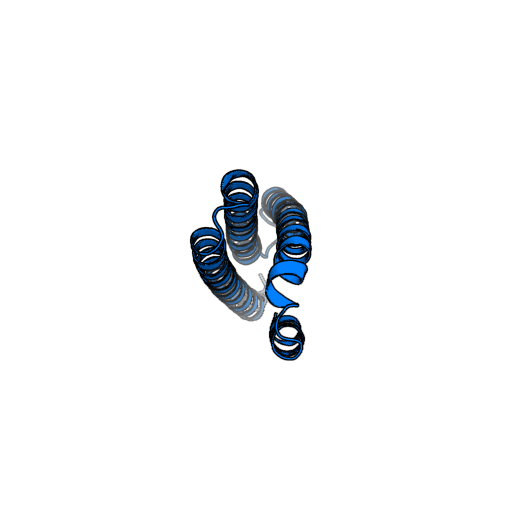 74.62 107 ARG A C 1
ATOM 861 O O . ARG A 1 107 ? -7.950 -7.874 20.479 1.00 74.62 107 ARG A O 1
ATOM 868 N N . PRO A 1 108 ? -7.055 -5.893 21.053 1.00 70.69 108 PRO A N 1
ATOM 869 C CA . PRO A 1 108 ? -7.829 -5.785 22.295 1.00 70.69 108 PRO A CA 1
ATOM 870 C C . PRO A 1 108 ? -9.345 -5.653 22.069 1.00 70.69 108 PRO A C 1
ATOM 872 O O . PRO A 1 108 ? -10.116 -6.176 22.868 1.00 70.69 108 PRO A O 1
ATOM 875 N N . LEU A 1 109 ? -9.786 -5.032 20.967 1.00 67.38 109 LEU A N 1
ATOM 876 C CA . LEU A 1 109 ? -11.210 -4.911 20.614 1.00 67.38 109 LEU A CA 1
ATOM 877 C C . LEU A 1 109 ? -11.840 -6.259 20.221 1.00 67.38 109 LEU A C 1
ATOM 879 O O . LEU A 1 109 ? -13.011 -6.503 20.502 1.00 67.38 109 LEU A O 1
ATOM 883 N N . LEU A 1 110 ? -11.071 -7.152 19.590 1.00 62.75 110 LEU A N 1
ATOM 884 C CA . LEU A 1 110 ? -11.541 -8.477 19.162 1.00 62.75 110 LEU A CA 1
ATOM 885 C C . LEU A 1 110 ? -11.452 -9.550 20.262 1.00 62.75 110 LEU A C 1
ATOM 887 O O . LEU A 1 110 ? -12.208 -10.522 20.234 1.00 62.75 110 LEU A O 1
ATOM 891 N N . TYR A 1 111 ? -10.557 -9.392 21.244 1.00 59.34 111 TYR A N 1
ATOM 892 C CA . TYR A 1 111 ? -10.256 -10.412 22.261 1.00 59.34 111 TYR A CA 1
ATOM 893 C C . TYR A 1 111 ? -11.401 -10.701 23.259 1.00 59.34 111 TYR A C 1
ATOM 895 O O . TYR A 1 111 ? -11.314 -11.638 24.049 1.00 59.34 111 TYR A O 1
ATOM 903 N N . SER A 1 112 ? -12.531 -9.989 23.177 1.00 57.72 112 SER A N 1
ATOM 904 C CA . SER A 1 112 ? -13.767 -10.359 23.889 1.00 57.72 112 SER A CA 1
ATOM 905 C C . SER A 1 112 ? -14.380 -11.692 23.391 1.00 57.72 112 SER A C 1
ATOM 907 O O . SER A 1 112 ? -15.092 -12.363 24.137 1.00 57.72 112 SER A O 1
ATOM 909 N N . ARG A 1 113 ? -14.067 -12.153 22.164 1.00 56.34 113 ARG A N 1
ATOM 910 C CA . ARG A 1 113 ? -14.531 -13.442 21.595 1.00 56.34 113 ARG A CA 1
ATOM 911 C C . ARG A 1 113 ? -13.344 -14.253 21.040 1.00 56.34 113 ARG A C 1
ATOM 913 O O . ARG A 1 113 ? -12.903 -14.049 19.912 1.00 56.34 113 ARG A O 1
ATOM 920 N N . ARG A 1 114 ? -12.841 -15.198 21.848 1.00 54.84 114 ARG A N 1
ATOM 921 C CA . ARG A 1 114 ? -11.552 -15.920 21.704 1.00 54.84 114 ARG A CA 1
ATOM 922 C C . ARG A 1 114 ? -11.276 -16.687 20.390 1.00 54.84 114 ARG A C 1
ATOM 924 O O . ARG A 1 114 ? -10.126 -17.042 20.173 1.00 54.84 114 ARG A O 1
ATOM 931 N N . THR A 1 115 ? -12.245 -16.949 19.511 1.00 54.78 115 THR A N 1
ATOM 932 C CA . THR A 1 115 ? -12.049 -17.834 18.334 1.00 54.78 115 THR A CA 1
ATOM 933 C C . THR A 1 115 ? -11.917 -17.126 16.982 1.00 54.78 115 THR A C 1
ATOM 935 O O . THR A 1 115 ? -11.334 -17.680 16.054 1.00 54.78 115 THR A O 1
ATOM 938 N N . LEU A 1 116 ? -12.399 -15.889 16.845 1.00 58.00 116 LEU A N 1
ATOM 939 C CA . LEU A 1 116 ? -12.444 -15.181 15.556 1.00 58.00 116 LEU A CA 1
ATOM 940 C C . LEU A 1 116 ? -11.127 -14.515 15.077 1.00 58.00 116 LEU A C 1
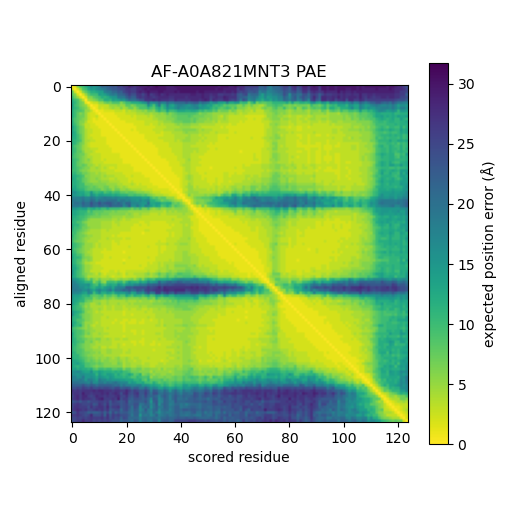ATOM 942 O O . LEU A 1 116 ? -10.929 -14.445 13.861 1.00 58.00 116 LEU A O 1
ATOM 946 N N . PRO A 1 117 ? -10.202 -14.029 15.936 1.00 54.78 117 PRO A N 1
ATOM 947 C CA . PRO A 1 117 ? -9.038 -13.275 15.454 1.00 54.78 117 PRO A CA 1
ATOM 948 C C . PRO A 1 117 ? -7.936 -14.161 14.851 1.00 54.78 117 PRO A C 1
ATOM 950 O O . PRO A 1 117 ? -7.203 -13.710 13.971 1.00 54.78 117 PRO A O 1
ATOM 953 N N . ILE A 1 118 ? -7.840 -15.428 15.264 1.00 57.03 118 ILE A N 1
ATOM 954 C CA . ILE A 1 118 ? -6.806 -16.362 14.786 1.00 57.03 118 ILE A CA 1
ATOM 955 C C . ILE A 1 118 ? -7.067 -16.742 13.321 1.00 57.03 118 ILE A C 1
ATOM 957 O O . ILE A 1 118 ? -6.179 -16.627 12.482 1.00 57.03 118 ILE A O 1
ATOM 961 N N . ILE A 1 119 ? -8.318 -17.075 12.989 1.00 56.78 119 ILE A N 1
ATOM 962 C CA . ILE A 1 119 ? -8.734 -17.462 11.630 1.00 56.78 119 ILE A CA 1
ATOM 963 C C . ILE A 1 119 ? -8.521 -16.309 10.632 1.00 56.78 11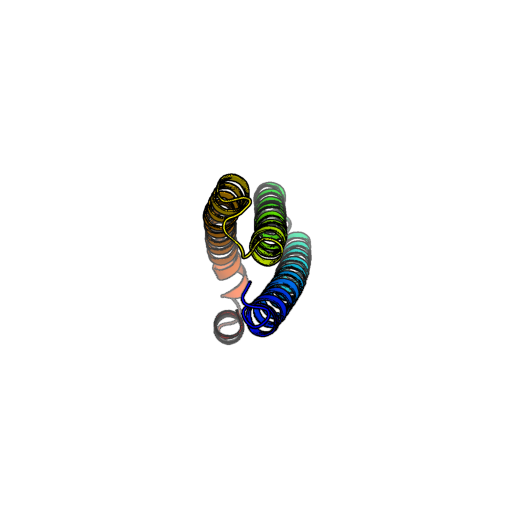9 ILE A C 1
ATOM 965 O O . ILE A 1 119 ? -8.134 -16.526 9.489 1.00 56.78 119 ILE A O 1
ATOM 969 N N . ARG A 1 120 ? -8.720 -15.060 11.071 1.00 60.91 120 ARG A N 1
ATOM 970 C CA . ARG A 1 120 ? -8.593 -13.867 10.219 1.00 60.91 120 ARG A CA 1
ATOM 971 C C . ARG A 1 120 ? -7.146 -13.401 10.020 1.00 60.91 120 ARG A C 1
ATOM 973 O O . ARG A 1 120 ? -6.856 -12.786 8.997 1.00 60.91 120 ARG A O 1
ATOM 980 N N . THR A 1 121 ? -6.256 -13.697 10.968 1.00 56.62 121 THR A N 1
ATOM 981 C CA . THR A 1 121 ? -4.824 -13.372 10.848 1.00 56.62 121 THR A CA 1
ATOM 982 C C . THR A 1 121 ? -4.116 -14.340 9.900 1.00 56.62 121 THR A C 1
ATOM 984 O O . THR A 1 121 ? -3.231 -13.922 9.180 1.00 56.62 121 THR A O 1
ATOM 987 N N . ILE A 1 122 ? -4.555 -15.602 9.836 1.00 53.50 122 ILE A N 1
ATOM 988 C CA . ILE A 1 122 ? -4.021 -16.608 8.897 1.00 53.50 122 ILE A CA 1
ATOM 989 C C . ILE A 1 122 ? -4.451 -16.325 7.442 1.00 53.50 122 ILE A C 1
ATOM 991 O O . ILE A 1 122 ? -3.792 -16.753 6.503 1.00 53.50 122 ILE A O 1
ATOM 995 N N . LEU A 1 123 ? -5.552 -15.591 7.250 1.00 47.22 123 LEU A N 1
ATOM 996 C CA . LEU A 1 123 ? -6.094 -15.224 5.935 1.00 47.22 123 LEU A CA 1
ATOM 997 C C . LEU A 1 123 ? -5.579 -13.861 5.409 1.00 47.22 123 LEU A C 1
ATOM 999 O O . LEU A 1 123 ? -6.116 -13.349 4.427 1.00 47.22 123 LEU A O 1
ATOM 1003 N N . THR A 1 124 ? -4.625 -13.218 6.093 1.00 52.44 124 THR A N 1
ATOM 1004 C CA . THR A 1 124 ? -3.979 -11.957 5.666 1.00 52.44 124 THR A CA 1
ATOM 1005 C C . THR A 1 124 ? -2.501 -12.215 5.459 1.00 52.44 124 THR A C 1
ATOM 1007 O O . THR A 1 124 ? -1.988 -11.770 4.415 1.00 52.44 124 THR A O 1
#

Secondary structure (DSSP, 8-state):
--TTSHHHHHHHHHHHHHHHHHHHHHHHHHHHHHHHHHHH-GGGHHHHHHHHHHHHHHHHHHHHHHHHHHH--SGGGHHHHHHHHHHHHHHHHHHHHHHHHHHHHHHHHHTTSTTHHHHHHHT-

Foldseek 3Di:
DPPPPPPVLLVQLVVLLVVLVVLLVVLVVVLVVQVVVCVVPVVVNDVSNVLSVLLNVLSNQLSVLSNQLSVCVDPPCVVSNVVSVVSNVVSVVSNVVSVVVNVVVCVVVPVVDPPPPVVVVVVD

Sequence (124 aa):
RSSTDSPESCIYSQIINFASFVLFITIYIRYRQLSQLIRNNPTCGKKYSQTNFLFFFCGITTAFSMSIISNFPHANVFPVRLFATYITFTASVGALYCEMLLSSWIRPLLYSRRTLPIIRTILT

Nearest PDB structures (foldseek):
  7k3h-assembly1_B  TM=6.483E-01  e=1.752E+00  synthetic construct
  3plt-assembly1_B  TM=3.638E-01  e=1.417E+00  Saccharomyces cerevisiae
  8qb9-assembly1_A  TM=3.067E-01  e=2.166E+00  Saccharomyces cerevisiae
  3plt-assembly2_C-2  TM=3.416E-01  e=4.318E+00  Saccharomyces cerevisiae

pLDDT: mean 81.04, std 14.77, range [42.59, 95.31]

Mean predicted aligned error: 8.72 Å

Radius of gyration: 18.48 Å; Cα contacts (8 Å, |Δi|>4): 85; chains: 1; bounding box: 38×28×57 Å